Protein AF-A0A926AVN3-F1 (afdb_monomer_lite)

pLDDT: mean 79.16, std 18.41, range [38.94, 98.44]

Structure (mmCIF, N/CA/C/O backbone):
data_AF-A0A926AVN3-F1
#
_entry.id   AF-A0A926AVN3-F1
#
loop_
_atom_site.group_PDB
_atom_site.id
_atom_site.type_symbol
_atom_site.label_atom_id
_atom_site.label_alt_id
_atom_site.label_comp_id
_atom_site.label_asym_i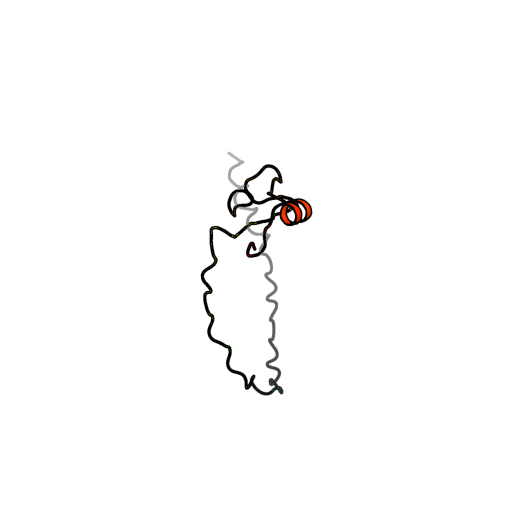d
_atom_site.label_entity_id
_atom_site.label_seq_id
_atom_site.pdbx_PDB_ins_code
_atom_site.Cartn_x
_atom_site.Cartn_y
_atom_site.Cartn_z
_atom_site.occupancy
_atom_site.B_iso_or_equiv
_atom_site.auth_seq_id
_atom_site.auth_comp_id
_atom_site.auth_asym_id
_atom_site.auth_atom_id
_atom_site.pdbx_PDB_model_num
ATOM 1 N N . MET A 1 1 ? -15.687 60.209 -30.829 1.00 53.44 1 MET A N 1
ATOM 2 C CA . MET A 1 1 ? -15.067 59.012 -31.450 1.00 53.44 1 MET A CA 1
ATOM 3 C C . MET A 1 1 ? -13.601 58.889 -31.005 1.00 53.44 1 MET A C 1
ATOM 5 O O . MET A 1 1 ? -12.684 58.995 -31.805 1.00 53.44 1 MET A O 1
ATOM 9 N N . LEU A 1 2 ? -13.374 58.736 -29.691 1.00 52.12 2 LEU A N 1
ATOM 10 C CA . LEU A 1 2 ? -12.060 58.897 -29.040 1.00 52.12 2 LEU A CA 1
ATOM 11 C C . LEU A 1 2 ? -11.764 57.762 -28.035 1.00 52.12 2 LEU A C 1
ATOM 13 O O . LEU A 1 2 ? -11.158 57.990 -26.996 1.00 52.12 2 LEU A O 1
ATOM 17 N N . MET A 1 3 ? -12.233 56.539 -28.304 1.00 52.56 3 MET A N 1
ATOM 18 C CA . MET A 1 3 ? -12.028 55.387 -27.405 1.00 52.56 3 MET A CA 1
ATOM 19 C C . MET A 1 3 ? -11.647 54.085 -28.128 1.00 52.56 3 MET A C 1
ATOM 21 O O . MET A 1 3 ? -11.744 53.019 -27.541 1.00 52.56 3 MET A O 1
ATOM 25 N N . LEU A 1 4 ? -11.166 54.146 -29.378 1.00 51.03 4 LEU A N 1
ATOM 26 C CA . LEU A 1 4 ? -10.774 52.942 -30.136 1.00 51.03 4 LEU A CA 1
ATOM 27 C C . LEU A 1 4 ? -9.264 52.831 -30.414 1.00 51.03 4 LEU A C 1
ATOM 29 O O . LEU A 1 4 ? -8.820 51.912 -31.087 1.00 51.03 4 LEU A O 1
ATOM 33 N N . LYS A 1 5 ? -8.448 53.749 -29.882 1.00 45.78 5 LYS A N 1
ATOM 34 C CA . LYS A 1 5 ? -6.978 53.729 -30.047 1.00 45.78 5 LYS A CA 1
ATOM 35 C C . LYS A 1 5 ? -6.202 53.298 -28.799 1.00 45.78 5 LYS A C 1
ATOM 37 O O . LYS A 1 5 ? -4.986 53.174 -28.858 1.00 45.78 5 LYS A O 1
ATOM 42 N N . ARG A 1 6 ? -6.882 53.032 -27.678 1.00 49.66 6 ARG A N 1
ATOM 43 C CA . ARG A 1 6 ? -6.235 52.587 -26.427 1.00 49.66 6 ARG A CA 1
ATOM 44 C C . ARG A 1 6 ? -6.033 51.072 -26.341 1.00 49.66 6 ARG A C 1
ATOM 46 O O . ARG A 1 6 ? -5.350 50.615 -25.437 1.00 49.66 6 ARG A O 1
ATOM 53 N N . LEU A 1 7 ? -6.569 50.313 -27.299 1.00 49.31 7 LEU A N 1
ATOM 54 C CA . LEU A 1 7 ? -6.458 48.853 -27.325 1.00 49.31 7 LEU A CA 1
ATOM 55 C C . LEU A 1 7 ? -5.199 48.334 -28.046 1.00 49.31 7 LEU A C 1
ATOM 57 O O . LEU A 1 7 ? -4.933 47.144 -28.007 1.00 49.31 7 LEU A O 1
ATOM 61 N N . PHE A 1 8 ? -4.415 49.207 -28.688 1.00 45.81 8 PHE A N 1
ATOM 62 C CA . PHE A 1 8 ? -3.275 48.802 -29.528 1.00 45.81 8 PHE A CA 1
ATOM 63 C C . PHE A 1 8 ? -1.910 49.325 -29.056 1.00 45.81 8 PHE A C 1
ATOM 65 O O . PHE A 1 8 ? -0.908 49.110 -29.727 1.00 45.81 8 PHE A O 1
ATOM 72 N N . LEU A 1 9 ? -1.847 49.996 -27.900 1.00 43.75 9 LEU A N 1
ATOM 73 C CA . LEU A 1 9 ? -0.611 50.602 -27.376 1.00 43.75 9 LEU A CA 1
ATOM 74 C C . LEU A 1 9 ? -0.202 50.060 -25.995 1.00 43.75 9 LEU A C 1
ATOM 76 O O . LEU A 1 9 ? 0.618 50.653 -25.308 1.00 43.75 9 LEU A O 1
ATOM 80 N N . CYS A 1 10 ? -0.768 48.926 -25.581 1.00 38.94 10 CYS A N 1
ATOM 81 C CA . CYS A 1 10 ? -0.364 48.209 -24.365 1.00 38.94 10 CYS A CA 1
ATOM 82 C C . CYS A 1 10 ? 0.138 46.788 -24.680 1.00 38.94 10 CYS A C 1
ATOM 84 O O . CYS A 1 10 ? 0.123 45.901 -23.837 1.00 38.94 10 CYS A O 1
ATOM 86 N N . TRP A 1 11 ? 0.580 46.567 -25.919 1.00 39.03 11 TRP A N 1
ATOM 87 C CA . TRP A 1 11 ? 1.193 45.315 -26.363 1.00 39.03 11 TRP A CA 1
ATOM 88 C C . TRP A 1 11 ? 2.500 45.596 -27.115 1.00 39.03 11 TRP A C 1
ATOM 90 O O . TRP A 1 11 ? 2.740 45.086 -28.200 1.00 39.03 11 TRP A O 1
ATOM 100 N N . LEU A 1 12 ? 3.318 46.511 -26.577 1.00 50.59 12 LEU A N 1
ATOM 101 C CA . LEU A 1 12 ? 4.630 46.830 -27.156 1.00 50.59 12 LEU A CA 1
ATOM 102 C C . LEU A 1 12 ? 5.696 47.272 -26.133 1.00 50.59 12 LEU A C 1
ATOM 104 O O . LEU A 1 12 ? 6.738 47.776 -26.530 1.00 50.59 12 LEU A O 1
ATOM 108 N N . ILE A 1 13 ? 5.460 47.090 -24.822 1.00 52.78 13 ILE A N 1
ATOM 109 C CA . ILE A 1 13 ? 6.418 47.472 -23.752 1.00 52.78 13 ILE A CA 1
ATOM 110 C C . ILE A 1 13 ? 6.684 46.322 -22.758 1.00 52.78 13 ILE A C 1
ATOM 112 O O . ILE A 1 13 ? 7.330 46.496 -21.736 1.00 52.78 13 ILE A O 1
ATOM 116 N N . VAL A 1 14 ? 6.249 45.099 -23.058 1.00 54.81 14 VAL A N 1
ATOM 117 C CA . VAL A 1 14 ? 6.696 43.914 -22.309 1.00 54.81 14 VAL A CA 1
ATOM 118 C C . VAL A 1 14 ? 7.156 42.880 -23.318 1.00 54.81 14 VAL A C 1
ATOM 120 O O . VAL A 1 14 ? 6.567 41.820 -23.469 1.00 54.81 14 VAL A O 1
ATOM 123 N N . ALA A 1 15 ? 8.198 43.228 -24.074 1.00 53.12 15 ALA A N 1
ATOM 124 C CA . ALA A 1 15 ? 9.095 42.204 -24.573 1.00 53.12 15 ALA A CA 1
ATOM 125 C C . ALA A 1 15 ? 9.762 41.625 -23.318 1.00 53.12 15 ALA A C 1
ATOM 127 O O . ALA A 1 15 ? 10.535 42.351 -22.684 1.00 53.12 15 ALA A O 1
ATOM 128 N N . PRO A 1 16 ? 9.468 40.383 -22.884 1.00 55.97 16 PRO A N 1
ATOM 129 C CA . PRO A 1 16 ? 10.372 39.753 -21.955 1.00 55.97 16 PRO A CA 1
ATOM 130 C C . PRO A 1 16 ? 11.669 39.620 -22.740 1.00 55.97 16 PRO A C 1
ATOM 132 O O . PRO A 1 16 ? 11.760 38.891 -23.728 1.00 55.97 16 PRO A O 1
ATOM 135 N N . MET A 1 17 ? 12.637 40.428 -22.331 1.00 62.75 17 MET A N 1
ATOM 136 C CA . MET A 1 17 ? 14.047 40.233 -22.572 1.00 62.75 17 MET A CA 1
ATOM 137 C C . MET A 1 17 ? 14.350 38.830 -22.038 1.00 62.75 17 MET A C 1
ATOM 139 O O . MET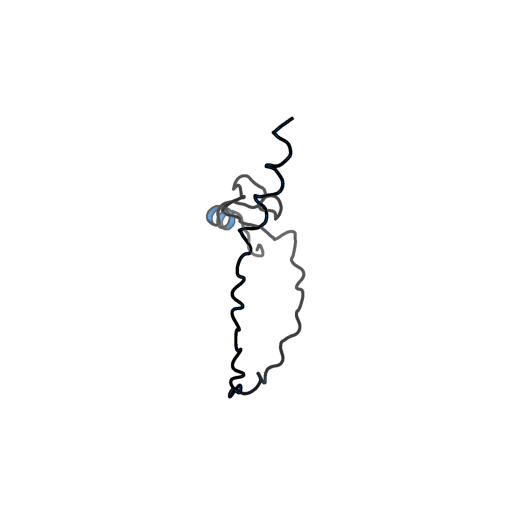 A 1 17 ? 14.685 38.647 -20.871 1.00 62.75 17 MET A O 1
ATOM 143 N N . PHE A 1 18 ? 14.071 37.822 -22.869 1.00 58.41 18 PHE A N 1
ATOM 144 C CA . PHE A 1 18 ? 14.357 36.424 -22.609 1.00 58.41 18 PHE A CA 1
ATOM 145 C C . PHE A 1 18 ? 15.874 36.346 -22.578 1.00 58.41 18 PHE A C 1
ATOM 147 O O . PHE A 1 18 ? 16.541 36.230 -23.607 1.00 58.41 18 PHE A O 1
ATOM 154 N N . VAL A 1 19 ? 16.412 36.506 -21.373 1.00 63.88 19 VAL A N 1
ATOM 155 C CA . VAL A 1 19 ? 17.761 36.101 -21.023 1.00 63.88 19 VAL A CA 1
ATOM 156 C C . VAL A 1 19 ? 17.891 34.664 -21.509 1.00 63.88 19 VAL A C 1
ATOM 158 O O . VAL A 1 19 ? 17.254 33.753 -20.981 1.00 63.88 19 VAL A O 1
ATOM 161 N N . ARG A 1 20 ? 18.674 34.468 -22.571 1.00 62.97 20 ARG A N 1
ATOM 162 C CA . ARG A 1 20 ? 19.190 33.148 -22.902 1.00 62.97 20 ARG A CA 1
ATOM 163 C C . ARG A 1 20 ? 20.170 32.808 -21.790 1.00 62.97 20 ARG A C 1
ATOM 165 O O . ARG A 1 20 ? 21.276 33.338 -21.759 1.00 62.97 20 ARG A O 1
ATOM 172 N N . ALA A 1 21 ? 19.734 31.977 -20.851 1.00 59.81 21 ALA A N 1
ATOM 173 C CA . ALA A 1 21 ? 20.662 31.206 -20.050 1.00 59.81 21 ALA A CA 1
ATOM 174 C C . ALA A 1 21 ? 21.346 30.241 -21.024 1.00 59.81 21 ALA A C 1
ATOM 176 O O . ALA A 1 21 ? 20.749 29.261 -21.465 1.00 59.81 21 ALA A O 1
ATOM 177 N N . ASP A 1 22 ? 22.552 30.598 -21.453 1.00 55.78 22 ASP A N 1
ATOM 178 C CA . ASP A 1 22 ? 23.429 29.689 -22.175 1.00 55.78 22 ASP A CA 1
ATOM 179 C C . ASP A 1 22 ? 23.962 28.697 -21.134 1.00 55.78 22 ASP A C 1
ATOM 181 O O . ASP A 1 22 ? 24.946 28.950 -20.432 1.00 55.78 22 ASP A O 1
ATOM 185 N N . GLU A 1 23 ? 23.228 27.601 -20.934 1.00 59.06 23 GLU A N 1
ATOM 186 C CA . GLU A 1 23 ? 23.759 26.431 -20.246 1.00 59.06 23 GLU A CA 1
ATOM 187 C C . GLU A 1 23 ? 24.847 25.841 -21.139 1.00 59.06 23 GLU A C 1
ATOM 189 O O . GLU A 1 23 ? 24.620 24.962 -21.971 1.00 59.06 23 GLU A O 1
ATOM 194 N N . THR A 1 24 ? 26.066 26.333 -20.948 1.00 58.03 24 THR A N 1
ATOM 195 C CA . THR A 1 24 ? 27.264 25.627 -21.381 1.00 58.03 24 THR A CA 1
ATOM 196 C C . THR A 1 24 ? 27.352 24.343 -20.564 1.00 58.03 24 THR A C 1
ATOM 198 O O . THR A 1 24 ? 27.967 24.278 -19.500 1.00 58.03 24 THR A O 1
ATOM 201 N N . ALA A 1 25 ? 26.677 23.302 -21.050 1.00 61.62 25 ALA A N 1
ATOM 202 C CA . ALA A 1 25 ? 26.848 21.941 -20.582 1.00 61.62 25 ALA A CA 1
ATOM 203 C C . ALA A 1 25 ? 28.307 21.546 -20.844 1.00 61.62 25 ALA A C 1
ATOM 205 O O . ALA A 1 25 ? 28.678 21.066 -21.917 1.00 61.62 25 ALA A O 1
ATOM 206 N N . SER A 1 26 ? 29.159 21.821 -19.856 1.00 58.03 26 SER A N 1
ATOM 207 C CA . SER A 1 26 ? 30.538 21.368 -19.816 1.00 58.03 26 SER A CA 1
ATOM 208 C C . SER A 1 26 ? 30.526 19.858 -20.003 1.00 58.03 26 SER A C 1
ATOM 210 O O . SER A 1 26 ? 30.032 19.111 -19.155 1.00 58.03 26 SER A O 1
ATOM 212 N N . THR A 1 27 ? 31.029 19.408 -21.151 1.00 64.69 27 THR A N 1
ATOM 213 C CA . THR A 1 27 ? 31.233 17.992 -21.449 1.00 64.69 27 THR A CA 1
ATOM 214 C C . THR A 1 27 ? 32.414 17.515 -20.611 1.00 64.69 27 THR A C 1
ATOM 216 O O . THR A 1 27 ? 33.534 17.350 -21.094 1.00 64.69 27 THR A O 1
ATOM 219 N N . ALA A 1 28 ? 32.186 17.353 -19.309 1.00 70.50 28 ALA A N 1
ATOM 220 C CA . ALA A 1 28 ? 33.136 16.697 -18.436 1.00 70.50 28 ALA A CA 1
ATOM 221 C C . ALA A 1 28 ? 33.303 15.262 -18.945 1.00 70.50 28 ALA A C 1
ATOM 223 O O . ALA A 1 28 ? 32.334 14.509 -19.061 1.00 70.50 28 ALA A O 1
ATOM 224 N N . LYS A 1 29 ? 34.538 14.887 -19.289 1.00 80.44 29 LYS A N 1
ATOM 225 C CA . LYS A 1 29 ? 34.881 13.522 -19.691 1.00 80.44 29 LYS A CA 1
ATOM 226 C C . LYS A 1 29 ? 34.428 12.576 -18.579 1.00 80.44 29 LYS A C 1
ATOM 228 O O . LYS A 1 29 ? 34.963 12.639 -17.478 1.00 80.44 29 LYS A O 1
ATOM 233 N N . ILE A 1 30 ? 33.448 11.717 -18.858 1.00 75.56 30 ILE A N 1
ATOM 234 C CA . ILE A 1 30 ? 32.992 10.695 -17.912 1.00 75.56 30 ILE A CA 1
ATOM 235 C C . ILE A 1 30 ? 34.188 9.772 -17.636 1.00 75.56 30 ILE A C 1
ATOM 237 O O . ILE A 1 30 ? 34.632 9.037 -18.514 1.00 75.56 30 ILE A O 1
ATOM 241 N N . VAL A 1 31 ? 34.766 9.881 -16.435 1.00 82.62 31 VAL A N 1
ATOM 242 C CA . VAL A 1 31 ? 35.947 9.104 -16.003 1.00 82.62 31 VAL A CA 1
ATOM 243 C C . VAL A 1 31 ? 35.546 7.715 -15.489 1.00 82.62 31 VAL A C 1
ATOM 245 O O . VAL A 1 31 ? 36.388 6.832 -15.330 1.00 82.62 31 VAL A O 1
ATOM 248 N N . SER A 1 32 ? 34.257 7.488 -15.232 1.00 84.06 32 SER A N 1
ATOM 249 C CA . SER A 1 32 ? 33.755 6.190 -14.793 1.00 84.06 32 SER A CA 1
ATOM 250 C C . SER A 1 32 ? 33.648 5.197 -15.950 1.00 84.06 32 SER A C 1
ATOM 252 O O . SER A 1 32 ? 33.396 5.548 -17.101 1.00 84.06 32 SER A O 1
ATOM 254 N N . HIS A 1 33 ? 33.835 3.917 -15.627 1.00 83.69 33 HIS A N 1
ATOM 255 C CA . HIS A 1 33 ? 33.570 2.834 -16.566 1.00 83.69 33 HIS A CA 1
ATOM 256 C C . HIS A 1 33 ? 32.066 2.691 -16.821 1.00 83.69 33 HIS A C 1
ATOM 258 O O . HIS A 1 33 ? 31.272 2.905 -15.897 1.00 83.69 33 HIS A O 1
ATOM 264 N N . PRO A 1 34 ? 31.667 2.254 -18.031 1.00 82.88 34 PRO A N 1
ATOM 265 C CA . PRO A 1 34 ? 30.282 1.898 -18.278 1.00 82.88 34 PRO A CA 1
ATOM 266 C C . PRO A 1 34 ? 29.855 0.768 -17.324 1.00 82.88 34 PRO A C 1
ATOM 268 O O . PRO A 1 34 ? 30.669 -0.112 -17.002 1.00 82.88 34 PRO A O 1
ATOM 271 N N . PRO A 1 35 ? 28.590 0.760 -16.868 1.00 85.00 35 PRO A N 1
ATOM 272 C CA . PRO A 1 35 ? 28.052 -0.341 -16.085 1.00 85.00 35 PRO A CA 1
ATOM 273 C C . PRO A 1 35 ? 28.256 -1.659 -16.836 1.00 85.00 35 PRO A C 1
ATOM 275 O O . PRO A 1 35 ? 27.716 -1.867 -17.917 1.00 85.00 35 PRO A O 1
ATOM 278 N N . ARG A 1 36 ? 29.056 -2.565 -16.266 1.00 83.88 36 ARG A N 1
ATOM 279 C CA . ARG A 1 36 ? 29.302 -3.888 -16.868 1.00 83.88 36 ARG A CA 1
ATOM 280 C C . ARG A 1 36 ? 28.101 -4.823 -16.744 1.00 83.88 36 ARG A C 1
ATOM 282 O O . ARG A 1 36 ? 28.007 -5.802 -17.476 1.00 83.88 36 ARG A O 1
ATOM 289 N N . ARG A 1 37 ? 27.186 -4.537 -15.816 1.00 87.19 37 ARG A N 1
ATOM 290 C CA . ARG A 1 37 ? 25.942 -5.287 -15.676 1.00 87.19 37 ARG A CA 1
ATOM 291 C C . ARG A 1 37 ? 24.928 -4.716 -16.662 1.00 87.19 37 ARG A C 1
ATOM 293 O O . ARG A 1 37 ? 24.508 -3.573 -16.507 1.00 87.19 37 ARG A O 1
ATOM 300 N N . GLN A 1 38 ? 24.551 -5.517 -17.656 1.00 83.75 38 GLN A N 1
ATOM 301 C CA . GLN A 1 38 ? 23.414 -5.207 -18.518 1.00 83.75 38 GLN A CA 1
ATOM 302 C C . GLN A 1 38 ? 22.164 -5.035 -17.649 1.00 83.75 38 GLN A C 1
ATOM 304 O O . GLN A 1 38 ? 21.990 -5.752 -16.657 1.00 83.75 38 GLN A O 1
ATOM 309 N N . SER A 1 39 ? 21.311 -4.073 -18.004 1.00 83.31 39 SER A N 1
ATOM 310 C CA . SER A 1 39 ? 20.005 -3.962 -17.361 1.00 83.31 39 SER A CA 1
ATOM 311 C C . SER A 1 39 ? 19.256 -5.269 -17.569 1.00 83.31 39 SER A C 1
ATOM 313 O O . SER A 1 39 ? 19.222 -5.800 -18.679 1.00 83.31 39 SER A O 1
ATOM 315 N N . LEU A 1 40 ? 18.659 -5.786 -16.499 1.00 86.69 40 LEU A N 1
ATOM 316 C CA . LEU A 1 40 ? 17.738 -6.905 -16.625 1.00 86.69 40 LEU A CA 1
ATOM 317 C C . LEU A 1 40 ? 16.552 -6.460 -17.500 1.00 86.69 40 LEU A C 1
ATOM 319 O O . LEU A 1 40 ? 16.183 -5.279 -17.453 1.00 86.69 40 LEU A O 1
ATOM 323 N N . PRO A 1 41 ? 15.970 -7.365 -18.305 1.00 86.75 41 PRO A N 1
ATOM 324 C CA . PRO A 1 41 ? 14.750 -7.056 -19.033 1.00 86.75 41 PRO A CA 1
ATOM 325 C C . PRO A 1 41 ? 13.639 -6.708 -18.039 1.00 86.75 41 PRO A C 1
ATOM 327 O O . PRO A 1 41 ? 13.557 -7.287 -16.953 1.00 86.75 41 PRO A O 1
ATOM 330 N N . VAL A 1 42 ? 12.782 -5.760 -18.415 1.00 86.50 42 VAL A N 1
ATOM 331 C CA . VAL A 1 42 ? 11.560 -5.475 -17.660 1.00 86.50 42 VAL A CA 1
ATOM 332 C C . VAL A 1 42 ? 10.667 -6.706 -17.767 1.00 86.50 42 VAL A C 1
ATOM 334 O O . VAL A 1 42 ? 10.304 -7.122 -18.863 1.00 86.50 42 VAL A O 1
ATOM 337 N N . VAL A 1 43 ? 10.351 -7.308 -16.624 1.00 89.06 43 VAL A N 1
ATOM 338 C CA . VAL A 1 43 ? 9.403 -8.418 -16.527 1.00 89.06 43 VAL A CA 1
ATOM 339 C C . VAL A 1 43 ? 8.110 -7.858 -15.954 1.00 89.06 43 VAL A C 1
ATOM 341 O O . VAL A 1 43 ? 8.087 -7.424 -14.802 1.00 89.06 43 VAL A O 1
ATOM 344 N N . GLU A 1 44 ? 7.038 -7.874 -16.744 1.00 84.75 44 GLU A N 1
ATOM 345 C CA . GLU A 1 44 ? 5.693 -7.603 -16.239 1.00 84.75 44 GLU A CA 1
ATOM 346 C C . GLU A 1 44 ? 5.218 -8.824 -15.455 1.00 84.75 44 GLU A C 1
ATOM 348 O O . GLU A 1 44 ? 4.971 -9.896 -16.010 1.00 84.75 44 GLU A O 1
ATOM 353 N N . ARG A 1 45 ? 5.148 -8.684 -14.131 1.00 80.06 45 ARG A N 1
ATOM 354 C CA . ARG A 1 45 ? 4.565 -9.710 -13.275 1.00 80.06 45 ARG A CA 1
ATOM 355 C C 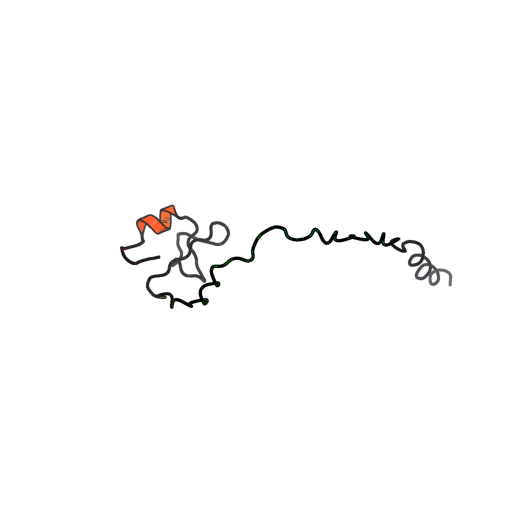. ARG A 1 45 ? 3.051 -9.493 -13.247 1.00 80.06 45 ARG A C 1
ATOM 357 O O . ARG A 1 45 ? 2.637 -8.435 -12.773 1.00 80.06 45 ARG A O 1
ATOM 364 N N . PRO A 1 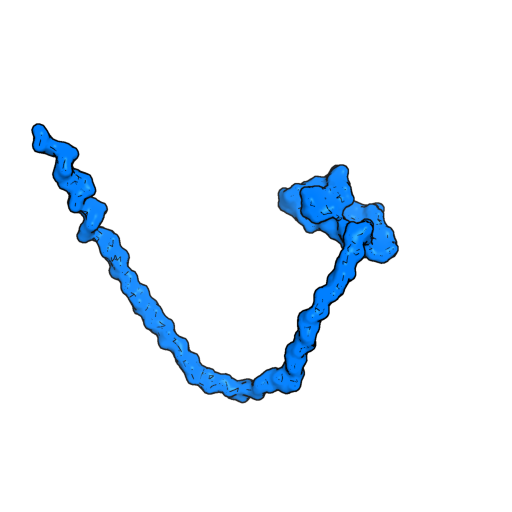46 ? 2.236 -10.458 -13.707 1.00 80.69 46 PRO A N 1
ATOM 365 C CA . PRO A 1 46 ? 0.797 -10.362 -13.547 1.00 80.69 46 PRO A CA 1
ATOM 366 C C . PRO A 1 46 ? 0.468 -10.289 -12.058 1.00 80.69 46 PRO A C 1
ATOM 368 O O . PRO A 1 46 ? 0.972 -11.060 -11.240 1.00 80.69 46 PRO A O 1
ATOM 371 N N . LEU A 1 47 ? -0.323 -9.282 -11.734 1.00 76.19 47 LEU A N 1
ATOM 372 C CA . LEU A 1 47 ? -0.780 -8.957 -10.401 1.00 76.19 47 LEU A CA 1
ATOM 373 C C . LEU A 1 47 ? -2.116 -9.675 -10.181 1.00 76.19 47 LEU A C 1
ATOM 375 O O . LEU A 1 47 ? -3.012 -9.562 -11.017 1.00 76.19 47 LEU A O 1
A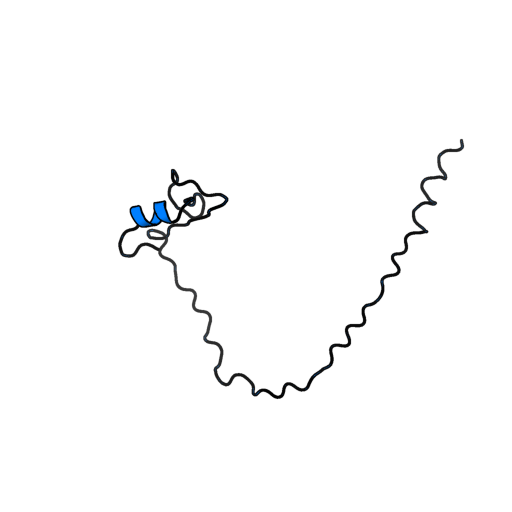TOM 379 N N . ASP A 1 48 ? -2.225 -10.444 -9.099 1.00 82.69 48 ASP A N 1
ATOM 380 C CA . ASP A 1 48 ? -3.445 -11.186 -8.783 1.00 82.69 48 ASP A CA 1
ATOM 381 C C . ASP A 1 48 ? -4.526 -10.228 -8.278 1.00 82.69 48 ASP A C 1
ATOM 383 O O . ASP A 1 48 ? -4.464 -9.726 -7.156 1.00 82.69 48 ASP A O 1
ATOM 387 N N . ALA A 1 49 ? -5.498 -9.940 -9.143 1.00 77.69 49 ALA A N 1
ATOM 388 C CA . ALA A 1 49 ? -6.523 -8.939 -8.894 1.00 77.69 49 ALA A CA 1
ATOM 389 C C . ALA A 1 49 ? -7.433 -9.274 -7.701 1.00 77.69 49 ALA A C 1
ATOM 391 O O . ALA A 1 49 ? -8.007 -8.346 -7.131 1.00 77.69 49 ALA A O 1
ATOM 392 N N . GLU A 1 50 ? -7.575 -10.549 -7.317 1.00 82.25 50 GLU A N 1
ATOM 393 C CA . GLU A 1 50 ? -8.408 -10.924 -6.162 1.00 82.25 50 GLU A CA 1
ATOM 394 C C . GLU A 1 50 ? -7.756 -10.568 -4.823 1.00 82.25 50 GLU A C 1
ATOM 396 O O . GLU A 1 50 ? -8.455 -10.289 -3.849 1.00 82.25 50 GLU A O 1
ATOM 401 N N . HIS A 1 51 ? -6.427 -10.527 -4.788 1.00 88.19 51 HIS A N 1
ATOM 402 C CA . HIS A 1 51 ? -5.635 -10.369 -3.571 1.00 88.19 51 HIS A CA 1
ATOM 403 C C . HIS A 1 51 ? -4.922 -9.012 -3.504 1.00 88.19 51 HIS A C 1
ATOM 405 O O . HIS A 1 51 ? -3.928 -8.872 -2.797 1.00 88.19 51 HIS A O 1
ATOM 411 N N . LEU A 1 52 ? -5.423 -8.012 -4.238 1.00 93.38 52 LEU A N 1
ATOM 412 C CA . LEU A 1 52 ? -4.845 -6.671 -4.316 1.00 93.38 52 LEU A CA 1
ATOM 413 C C . LEU A 1 52 ? -5.730 -5.615 -3.673 1.00 93.38 52 LEU A C 1
ATOM 415 O O . LEU A 1 52 ? -6.829 -5.317 -4.152 1.00 93.38 52 LEU A O 1
ATOM 419 N N . PHE A 1 53 ? -5.181 -4.976 -2.647 1.00 95.75 53 PHE A N 1
ATOM 420 C CA . PHE A 1 53 ? -5.822 -3.898 -1.921 1.00 95.75 53 PHE A CA 1
ATOM 421 C C . PHE A 1 53 ? -4.989 -2.618 -1.984 1.00 95.75 53 PHE A C 1
ATOM 423 O O . PHE A 1 53 ? -3.761 -2.611 -1.999 1.00 95.75 53 PHE A O 1
ATOM 430 N N . PHE A 1 54 ? -5.679 -1.484 -2.031 1.00 96.31 54 PHE A N 1
ATOM 431 C CA . PHE A 1 54 ? -5.079 -0.177 -2.240 1.00 96.31 54 PHE A CA 1
ATOM 432 C C . PHE A 1 54 ? -5.394 0.739 -1.066 1.00 96.31 54 PHE A C 1
ATOM 434 O O . PHE A 1 54 ? -6.521 0.789 -0.567 1.00 96.31 54 PHE A O 1
ATOM 441 N N . VAL A 1 55 ? -4.385 1.504 -0.654 1.00 97.81 55 VAL A N 1
ATOM 442 C CA . VAL A 1 55 ? -4.499 2.523 0.388 1.00 97.81 55 VAL A CA 1
ATOM 443 C C . VAL A 1 55 ? -4.052 3.862 -0.184 1.00 97.81 55 VAL A C 1
ATOM 445 O O . VAL A 1 55 ? -2.940 3.988 -0.693 1.00 97.81 55 VAL A O 1
ATOM 448 N N . ASP A 1 56 ? -4.904 4.876 -0.073 1.00 97.88 56 ASP A N 1
ATOM 449 C CA . ASP A 1 56 ? -4.588 6.262 -0.415 1.00 97.88 56 ASP A CA 1
ATOM 450 C C . ASP A 1 56 ? -5.075 7.175 0.717 1.00 97.88 56 ASP A C 1
ATOM 452 O O . ASP A 1 56 ? -6.271 7.335 0.958 1.00 97.88 56 ASP A O 1
ATOM 456 N N . SER A 1 57 ? -4.130 7.815 1.405 1.00 97.31 57 SER A N 1
ATOM 457 C CA . SER A 1 57 ? -4.409 8.661 2.570 1.00 97.31 57 SER A CA 1
ATOM 458 C C . SER A 1 57 ? -5.195 9.935 2.249 1.00 97.31 57 SER A C 1
ATOM 460 O O . SER A 1 57 ? -5.786 10.539 3.151 1.00 97.31 57 SER A O 1
ATOM 462 N N . ARG A 1 58 ? -5.210 10.359 0.981 1.00 97.25 58 ARG A N 1
ATOM 463 C CA . ARG A 1 58 ? -5.854 11.596 0.527 1.00 97.25 58 ARG A CA 1
ATOM 464 C C . ARG A 1 58 ? -7.269 11.352 0.026 1.00 97.25 58 ARG A C 1
ATOM 466 O O . ARG A 1 58 ? -8.151 12.140 0.356 1.00 97.25 58 ARG A O 1
ATOM 473 N N . ARG A 1 59 ? -7.470 10.311 -0.789 1.00 96.25 59 ARG A N 1
ATOM 474 C CA . ARG A 1 59 ? -8.764 10.039 -1.452 1.00 96.25 59 ARG A CA 1
ATOM 475 C C . ARG A 1 59 ? -9.520 8.832 -0.891 1.00 96.25 59 ARG A C 1
ATOM 477 O O . ARG A 1 59 ? -10.657 8.619 -1.292 1.00 96.25 59 ARG A O 1
ATOM 484 N N . GLY A 1 60 ? -8.878 8.028 -0.047 1.00 97.12 60 GLY A N 1
ATOM 485 C CA . GLY A 1 60 ? -9.439 6.776 0.438 1.00 97.12 60 GLY A CA 1
ATOM 486 C C . GLY A 1 60 ? -10.462 6.938 1.556 1.00 97.12 60 GLY A C 1
ATOM 487 O O . GLY A 1 60 ? -10.525 7.969 2.236 1.00 97.12 60 GLY A O 1
ATOM 488 N N . ASP A 1 61 ? -11.221 5.866 1.761 1.00 97.94 61 ASP A N 1
ATOM 489 C CA . ASP A 1 61 ? -12.198 5.702 2.833 1.00 97.94 61 ASP A CA 1
ATOM 490 C C . ASP A 1 61 ? -12.118 4.273 3.388 1.00 97.94 61 ASP A C 1
ATOM 492 O O . ASP A 1 61 ? -12.209 3.291 2.651 1.00 97.94 61 ASP A O 1
ATOM 496 N N . ASP A 1 62 ? -11.952 4.146 4.703 1.00 97.75 62 ASP A N 1
ATOM 497 C CA . ASP A 1 62 ? -11.847 2.855 5.393 1.00 97.75 62 ASP A CA 1
ATOM 498 C C . ASP A 1 62 ? -13.180 2.082 5.408 1.00 97.75 62 ASP A C 1
ATOM 500 O O . ASP A 1 62 ? -13.193 0.875 5.649 1.00 97.75 62 ASP A O 1
ATOM 504 N N . ALA A 1 63 ? -14.307 2.737 5.105 1.00 96.88 63 ALA A N 1
ATOM 505 C CA . ALA A 1 63 ? -15.580 2.051 4.876 1.00 96.88 63 ALA A CA 1
ATOM 506 C C . ALA A 1 63 ? -15.661 1.363 3.495 1.00 96.88 63 ALA A C 1
ATOM 508 O O . ALA A 1 63 ? -16.556 0.545 3.271 1.00 96.88 63 ALA A O 1
ATOM 509 N N . GLY A 1 64 ? -14.747 1.687 2.574 1.00 93.75 64 GLY A N 1
ATOM 510 C CA . GLY A 1 64 ? -14.726 1.178 1.206 1.00 93.75 64 GLY A CA 1
ATOM 511 C C . GLY A 1 64 ? -14.229 -0.266 1.064 1.00 93.75 64 GLY A C 1
ATOM 512 O O . GLY A 1 64 ? -13.850 -0.938 2.025 1.00 93.75 64 GLY A O 1
ATOM 513 N N . ALA A 1 65 ? -14.204 -0.745 -0.180 1.00 94.19 65 ALA A N 1
ATOM 514 C CA . ALA A 1 65 ? -13.795 -2.112 -0.512 1.00 94.19 65 ALA A CA 1
ATOM 515 C C . ALA A 1 65 ? -12.268 -2.315 -0.570 1.00 94.19 65 ALA A C 1
ATOM 517 O O . ALA A 1 65 ? -11.819 -3.456 -0.579 1.00 94.19 65 ALA A O 1
ATOM 518 N N . GLY A 1 66 ? -11.473 -1.240 -0.608 1.00 94.81 66 GLY A N 1
ATOM 519 C CA . GLY A 1 66 ? -10.015 -1.326 -0.719 1.00 94.81 66 GLY A CA 1
ATOM 520 C C . GLY A 1 66 ? -9.531 -1.608 -2.140 1.00 94.81 66 GLY A C 1
ATOM 521 O O . GLY A 1 66 ? -8.393 -2.011 -2.320 1.00 94.81 66 GLY A O 1
ATOM 522 N N . THR A 1 67 ? -10.365 -1.409 -3.161 1.00 95.00 67 THR A N 1
ATOM 523 C CA . THR A 1 67 ? -9.973 -1.594 -4.567 1.00 95.00 67 THR A CA 1
ATOM 524 C C . THR A 1 67 ? -9.237 -0.364 -5.094 1.00 95.00 67 THR A C 1
ATOM 526 O O . THR A 1 67 ? -9.265 0.700 -4.482 1.00 95.00 67 THR A O 1
ATOM 529 N N . LEU A 1 68 ? -8.636 -0.456 -6.284 1.00 93.94 68 LEU A N 1
ATOM 530 C CA . LEU A 1 68 ? -7.977 0.694 -6.918 1.00 93.94 68 LEU A CA 1
ATOM 531 C C . LEU A 1 68 ? -8.929 1.894 -7.101 1.00 93.94 68 LEU A C 1
ATOM 533 O O . LEU A 1 68 ? -8.518 3.045 -6.964 1.00 93.94 68 LEU A O 1
ATOM 537 N N . ALA A 1 69 ? -10.203 1.623 -7.401 1.00 95.12 69 ALA A N 1
ATOM 538 C CA . ALA A 1 69 ? -11.232 2.648 -7.572 1.00 95.12 69 ALA A CA 1
ATOM 539 C C . ALA A 1 69 ? -11.778 3.184 -6.236 1.00 95.12 69 ALA A C 1
ATOM 541 O O . ALA A 1 69 ? -12.217 4.331 -6.176 1.00 95.12 69 ALA A O 1
ATOM 542 N N . ALA A 1 70 ? -11.747 2.373 -5.176 1.00 96.06 70 ALA A N 1
ATOM 543 C CA . ALA A 1 70 ? -12.232 2.722 -3.844 1.00 96.06 70 ALA A CA 1
ATOM 544 C C . ALA A 1 70 ? -11.210 2.298 -2.772 1.00 96.06 70 ALA A C 1
ATOM 546 O O . ALA A 1 70 ? -11.459 1.331 -2.039 1.00 96.06 70 ALA A O 1
ATOM 547 N N . PRO A 1 71 ? -10.052 2.984 -2.700 1.00 97.38 71 PRO A N 1
ATOM 548 C CA . PRO A 1 71 ? -8.976 2.606 -1.798 1.00 97.38 71 PRO A CA 1
ATOM 549 C C . PRO A 1 71 ? -9.360 2.890 -0.347 1.00 97.38 71 PRO A C 1
ATOM 551 O O . PRO A 1 71 ? -10.139 3.803 -0.055 1.00 97.38 71 PRO A O 1
ATOM 554 N N . TRP A 1 72 ? -8.763 2.148 0.577 1.00 98.38 72 TRP A N 1
ATOM 555 C CA . TRP A 1 72 ? -8.839 2.486 1.994 1.00 98.38 72 TRP A CA 1
ATOM 556 C C . TRP A 1 72 ? -8.029 3.741 2.298 1.00 98.38 72 TRP A C 1
ATOM 558 O O . TRP A 1 72 ? -7.128 4.127 1.549 1.00 98.38 72 TRP A O 1
ATOM 568 N N . LYS A 1 73 ? -8.339 4.394 3.414 1.00 98.44 73 LYS A N 1
ATOM 569 C CA . LYS A 1 73 ? -7.646 5.612 3.834 1.00 98.44 73 LYS A CA 1
ATOM 570 C C . LYS A 1 73 ? -6.404 5.306 4.655 1.00 98.44 73 LYS A C 1
ATOM 572 O O . LYS A 1 73 ? -5.402 6.015 4.550 1.00 98.44 73 LYS A O 1
ATOM 577 N N . THR A 1 74 ? -6.468 4.285 5.507 1.00 98.12 74 THR A N 1
ATOM 578 C CA . THR A 1 74 ? -5.422 4.013 6.493 1.00 98.12 74 THR A CA 1
ATOM 579 C C . THR A 1 74 ? -4.811 2.626 6.346 1.00 98.12 74 THR A C 1
ATOM 581 O O . THR A 1 74 ? -5.481 1.621 6.120 1.00 98.12 74 THR A O 1
ATOM 584 N N . VAL A 1 75 ? -3.496 2.555 6.563 1.00 97.25 75 VAL A N 1
ATOM 585 C CA . VAL A 1 75 ? -2.766 1.278 6.595 1.00 97.25 75 VAL A CA 1
ATOM 586 C C . VAL A 1 75 ? -3.203 0.432 7.794 1.00 97.25 75 VAL A C 1
ATOM 588 O O . VAL A 1 75 ? -3.311 -0.784 7.690 1.00 97.25 75 VAL A O 1
ATOM 591 N N . ALA A 1 76 ? -3.528 1.062 8.928 1.00 97.88 76 ALA A N 1
ATOM 592 C CA . ALA A 1 76 ? -4.030 0.359 10.109 1.00 97.88 76 ALA A CA 1
ATOM 593 C C . ALA A 1 76 ? -5.345 -0.387 9.831 1.00 97.88 76 ALA A C 1
ATOM 595 O O . ALA A 1 76 ? -5.581 -1.464 10.379 1.00 97.88 76 ALA A O 1
ATOM 596 N N . HIS A 1 77 ? -6.206 0.173 8.979 1.00 97.69 77 HIS A N 1
ATOM 597 C CA . HIS A 1 77 ? -7.385 -0.526 8.500 1.00 97.69 77 HIS A CA 1
ATOM 598 C C . HIS A 1 77 ? -7.013 -1.757 7.665 1.00 97.69 77 HIS A C 1
ATOM 600 O O . HIS A 1 77 ? -7.500 -2.848 7.962 1.00 97.69 77 HIS A O 1
ATOM 606 N N . ALA A 1 78 ? -6.101 -1.600 6.701 1.00 96.38 78 ALA A N 1
ATOM 607 C CA . ALA A 1 78 ? -5.643 -2.688 5.839 1.00 96.38 78 ALA A CA 1
ATOM 608 C C . ALA A 1 78 ? -5.072 -3.870 6.638 1.00 96.38 78 ALA A C 1
ATOM 610 O O . ALA A 1 78 ? -5.537 -4.997 6.497 1.00 96.38 78 ALA A O 1
ATOM 611 N N . VAL A 1 79 ? -4.149 -3.609 7.568 1.00 96.12 79 VAL A N 1
ATOM 612 C CA . VAL A 1 79 ? -3.471 -4.653 8.364 1.00 96.12 79 VAL A CA 1
ATOM 613 C C . VAL A 1 79 ? -4.445 -5.515 9.180 1.00 96.12 79 VAL A C 1
ATOM 615 O O . VAL A 1 79 ? -4.165 -6.680 9.440 1.00 96.12 79 VAL A O 1
ATOM 618 N N . ARG A 1 80 ? -5.609 -4.982 9.572 1.00 96.31 80 ARG A N 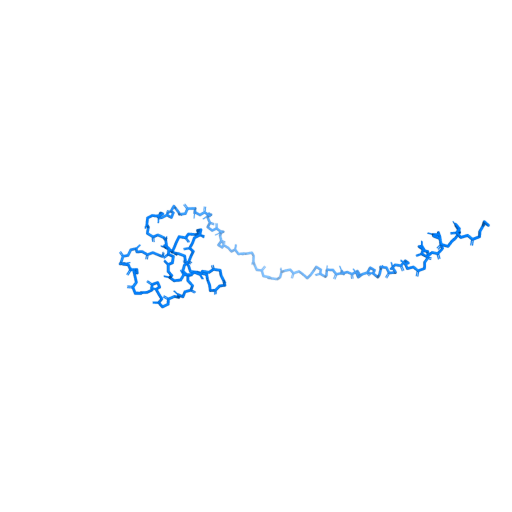1
ATOM 619 C CA . ARG A 1 80 ? -6.633 -5.750 10.306 1.00 96.31 80 ARG A CA 1
ATOM 620 C C . ARG A 1 80 ? -7.494 -6.646 9.413 1.00 96.31 80 ARG A C 1
ATOM 622 O O . ARG A 1 80 ? -8.239 -7.468 9.942 1.00 96.31 80 ARG A O 1
ATOM 629 N N . ARG A 1 81 ? -7.454 -6.448 8.094 1.00 95.06 81 ARG A N 1
ATOM 630 C CA . ARG A 1 81 ? -8.359 -7.075 7.119 1.00 95.06 81 ARG A CA 1
ATOM 631 C C . ARG A 1 81 ? -7.643 -8.029 6.167 1.00 95.06 81 ARG A C 1
ATOM 633 O O . ARG A 1 81 ? -8.251 -9.021 5.772 1.00 95.06 81 ARG A O 1
ATOM 640 N N . LEU A 1 82 ? -6.384 -7.737 5.846 1.00 94.62 82 LEU A N 1
ATOM 641 C CA . LEU A 1 82 ? -5.551 -8.557 4.972 1.00 94.62 82 LEU A CA 1
ATOM 642 C C . LEU A 1 82 ? -5.297 -9.945 5.570 1.00 94.62 82 LEU A C 1
ATOM 644 O O . LEU A 1 82 ? -5.109 -10.113 6.780 1.00 94.62 82 LEU A O 1
ATOM 648 N N . ARG A 1 83 ? -5.274 -10.941 4.692 1.00 94.38 83 ARG A N 1
ATOM 649 C CA . ARG A 1 83 ? -4.915 -12.333 4.962 1.00 94.38 83 ARG A CA 1
ATOM 650 C C . ARG A 1 83 ? -3.550 -12.641 4.354 1.00 94.38 83 ARG A C 1
ATOM 652 O O . ARG A 1 83 ? -2.995 -11.876 3.574 1.00 94.38 83 ARG A O 1
ATOM 659 N N . ALA A 1 84 ? -2.988 -13.788 4.725 1.00 93.25 84 ALA A N 1
ATOM 660 C CA . ALA A 1 84 ? -1.752 -14.259 4.115 1.00 93.25 84 ALA A CA 1
ATOM 661 C C . ALA A 1 84 ? -1.949 -14.467 2.605 1.00 93.25 84 ALA A C 1
ATOM 663 O O . ALA A 1 84 ? -2.863 -15.185 2.204 1.00 93.25 84 ALA A O 1
ATOM 664 N N . GLY A 1 85 ? -1.076 -13.860 1.800 1.00 90.25 85 GLY A N 1
ATOM 665 C CA . GLY A 1 85 ? -1.170 -13.867 0.337 1.00 90.25 85 GLY A CA 1
ATOM 666 C C . GLY A 1 85 ? -1.769 -12.588 -0.251 1.00 90.25 85 GLY A C 1
ATOM 667 O O . GLY A 1 85 ? -1.500 -12.303 -1.414 1.00 90.25 85 GLY A O 1
ATOM 668 N N . ASP A 1 86 ? -2.480 -11.789 0.551 1.00 92.81 86 ASP A N 1
ATOM 669 C CA . ASP A 1 86 ? -2.959 -10.474 0.124 1.00 92.81 86 ASP A CA 1
ATOM 670 C C . ASP A 1 86 ? -1.799 -9.469 0.038 1.00 92.81 86 ASP A C 1
ATOM 672 O O . ASP A 1 86 ? -0.809 -9.565 0.775 1.00 92.81 86 ASP A O 1
ATOM 676 N N . THR A 1 87 ? -1.935 -8.499 -0.867 1.00 90.19 87 THR A N 1
ATOM 677 C CA . THR A 1 87 ? -0.998 -7.389 -1.094 1.00 90.19 87 THR A CA 1
ATOM 678 C C . THR A 1 87 ? -1.705 -6.052 -0.956 1.00 90.19 87 THR A C 1
ATOM 680 O O . THR A 1 87 ? -2.761 -5.877 -1.603 1.00 90.19 87 THR A O 1
#

Secondary structure (DSSP, 8-state):
--SSSTTSSSSSS------------------SPPPSSPPPPP--PPP-GGG---B-TTT--TTS--SSSS-BS-HHHHHTT--TT--

Foldseek 3Di:
DPPPPPVPPPPPPPPPPPPPPPPPPPPDPPPDDDPPDDDDDDDDDDDDQVQEFAEDLPQEDLVDPRHPVHRHNDPVSVVVPHDPPHD

Radius of gyration: 29.1 Å; chains: 1; bounding box: 52×73×42 Å

Sequence (87 aa):
MLMLKRLFLCWLIVAPMFVRADETASTAKIVSHPPRRQSLPVVERPLDAEHLFFVDSRRGDDAGAGTLAAPWKTVAHAVRRLRAGDT